Protein AF-A0A7C6B5V9-F1 (afdb_monomer)

Structure (mmCIF, N/CA/C/O 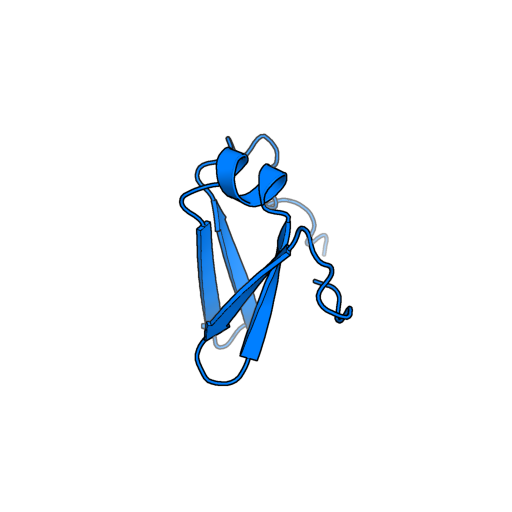backbone):
data_AF-A0A7C6B5V9-F1
#
_entry.id   AF-A0A7C6B5V9-F1
#
loop_
_atom_site.group_PDB
_atom_site.id
_atom_site.type_symbol
_atom_site.label_atom_id
_atom_site.label_alt_id
_atom_site.label_comp_id
_atom_site.label_asym_id
_atom_site.label_entity_id
_atom_site.label_seq_id
_atom_site.pdbx_PDB_ins_code
_atom_site.Cartn_x
_atom_site.Cartn_y
_atom_site.Cartn_z
_atom_site.occupancy
_atom_site.B_iso_or_equiv
_atom_site.auth_seq_id
_atom_site.auth_comp_id
_atom_site.auth_asym_id
_atom_site.auth_atom_id
_atom_site.pdbx_PDB_model_num
ATOM 1 N N . MET A 1 1 ? 6.313 3.960 5.260 1.00 61.28 1 MET A N 1
ATOM 2 C CA . MET A 1 1 ? 5.626 2.656 5.380 1.00 61.28 1 MET A CA 1
ATOM 3 C C . MET A 1 1 ? 6.208 1.956 6.595 1.00 61.28 1 MET A C 1
ATOM 5 O O . MET A 1 1 ? 7.413 2.070 6.785 1.00 61.28 1 MET A O 1
ATOM 9 N N . ALA A 1 2 ? 5.382 1.317 7.421 1.00 67.56 2 ALA A N 1
ATOM 10 C CA . ALA A 1 2 ? 5.818 0.567 8.600 1.00 67.56 2 ALA A CA 1
ATOM 11 C C . ALA A 1 2 ? 5.387 -0.900 8.452 1.00 67.56 2 ALA A C 1
ATOM 13 O O . ALA A 1 2 ? 4.341 -1.167 7.865 1.00 67.56 2 ALA A O 1
ATOM 14 N N . LEU A 1 3 ? 6.215 -1.823 8.942 1.00 71.38 3 LEU A N 1
ATOM 15 C CA . LEU A 1 3 ? 5.875 -3.237 9.095 1.00 71.38 3 LEU A CA 1
ATOM 16 C C . LEU A 1 3 ? 5.290 -3.401 10.501 1.00 71.38 3 LEU A C 1
ATOM 18 O O . LEU A 1 3 ? 6.045 -3.350 11.468 1.00 71.38 3 LEU A O 1
ATOM 22 N N . ASP A 1 4 ? 3.970 -3.526 10.601 1.00 70.75 4 ASP A N 1
ATOM 23 C CA . ASP A 1 4 ? 3.256 -3.783 11.859 1.00 70.75 4 ASP A CA 1
ATOM 24 C C . ASP A 1 4 ? 2.310 -4.982 11.672 1.00 70.75 4 ASP A C 1
ATOM 26 O O . ASP A 1 4 ? 2.055 -5.410 10.542 1.00 70.75 4 ASP A O 1
ATOM 30 N N . GLU A 1 5 ? 1.832 -5.557 12.771 1.00 76.00 5 GLU A N 1
ATOM 31 C CA . GLU A 1 5 ? 0.861 -6.654 12.749 1.00 76.00 5 GLU A CA 1
ATOM 32 C C . GLU A 1 5 ? -0.556 -6.139 12.416 1.00 76.00 5 GLU A C 1
ATOM 34 O O . GLU A 1 5 ? -0.913 -5.029 12.820 1.00 76.00 5 GLU A O 1
ATOM 39 N N . PRO A 1 6 ? -1.389 -6.922 11.695 1.00 71.38 6 PRO A N 1
ATOM 40 C CA . PRO A 1 6 ? -2.781 -6.557 11.426 1.00 71.38 6 PRO A CA 1
ATOM 41 C C . PRO A 1 6 ? -3.575 -6.401 12.725 1.00 71.38 6 PRO A C 1
ATOM 43 O O . PRO A 1 6 ? -3.604 -7.322 13.542 1.00 71.38 6 PRO A O 1
ATOM 46 N N . ARG A 1 7 ? -4.280 -5.278 12.888 1.00 77.44 7 ARG A N 1
ATOM 47 C CA . ARG A 1 7 ? -5.251 -5.084 13.977 1.00 77.44 7 ARG A CA 1
ATOM 48 C C . ARG A 1 7 ? -6.674 -5.348 13.482 1.00 77.44 7 ARG A C 1
ATOM 50 O O . ARG A 1 7 ? -6.947 -5.290 12.287 1.00 77.44 7 ARG A O 1
ATOM 57 N N . ASP A 1 8 ? -7.615 -5.571 14.400 1.00 76.19 8 ASP A N 1
ATOM 58 C CA . ASP A 1 8 ? -9.023 -5.899 14.079 1.00 76.19 8 ASP A CA 1
ATOM 59 C C . ASP A 1 8 ? -9.737 -4.843 13.197 1.00 76.19 8 ASP A C 1
ATOM 61 O O . ASP A 1 8 ? -10.697 -5.130 12.463 1.00 76.19 8 ASP A O 1
ATOM 65 N N . ASN A 1 9 ? -9.253 -3.601 13.244 1.00 80.75 9 ASN A N 1
ATOM 66 C CA . ASN A 1 9 ? -9.800 -2.465 12.501 1.00 80.75 9 ASN A CA 1
ATOM 67 C C . ASN A 1 9 ? -9.089 -2.199 11.166 1.00 80.75 9 ASN A C 1
ATOM 69 O O . ASN A 1 9 ? -9.499 -1.290 10.439 1.00 80.75 9 ASN A O 1
ATOM 73 N N . ASP A 1 10 ? -8.090 -3.006 10.814 1.00 82.38 10 ASP A N 1
ATOM 74 C CA . ASP A 1 10 ? -7.369 -2.885 9.553 1.00 82.38 10 ASP A CA 1
ATOM 75 C C . ASP A 1 10 ? -7.997 -3.783 8.484 1.00 82.38 10 ASP A C 1
ATOM 77 O O . ASP A 1 10 ? -8.456 -4.899 8.740 1.00 82.38 10 ASP A O 1
ATOM 81 N N . GLU A 1 11 ? -8.043 -3.287 7.254 1.00 83.19 11 GLU A N 1
ATOM 82 C CA . GLU A 1 11 ? -8.255 -4.108 6.072 1.00 83.19 11 GLU A CA 1
ATOM 83 C C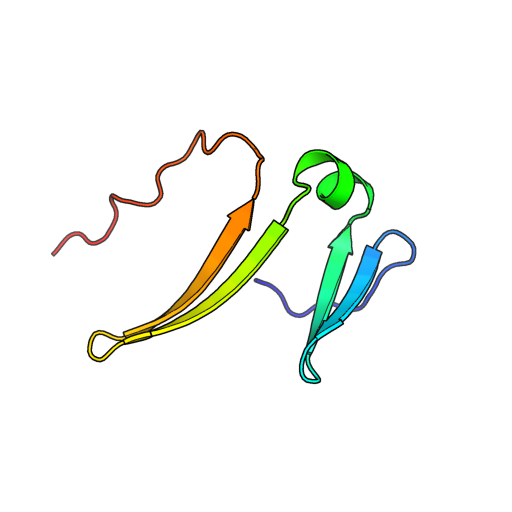 . GLU A 1 11 ? -6.908 -4.642 5.593 1.00 83.19 11 GLU A C 1
ATOM 85 O O . GLU A 1 11 ?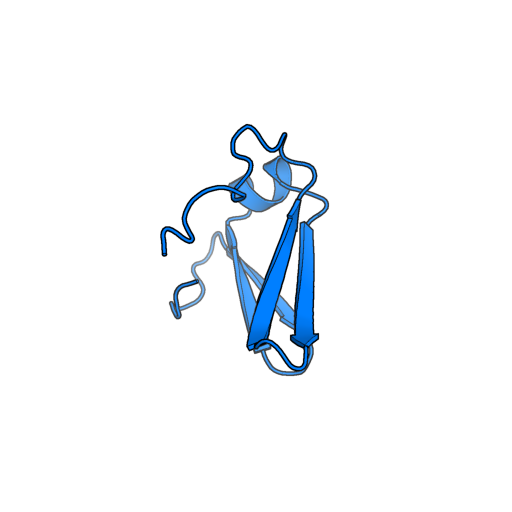 -5.945 -3.892 5.405 1.00 83.19 11 GLU A O 1
ATOM 90 N N . VAL A 1 12 ? -6.855 -5.961 5.402 1.00 83.62 12 VAL A N 1
ATOM 91 C CA . VAL A 1 12 ? -5.676 -6.667 4.909 1.00 83.62 12 VAL A CA 1
ATOM 92 C C . VAL A 1 12 ? -5.867 -6.967 3.430 1.00 83.62 12 VAL A C 1
ATOM 94 O O . VAL A 1 12 ? -6.764 -7.720 3.052 1.00 83.62 12 VAL A O 1
ATOM 97 N N . PHE A 1 13 ? -4.991 -6.422 2.596 1.00 83.38 13 PHE A N 1
ATOM 98 C CA . PHE A 1 13 ? -4.935 -6.706 1.168 1.00 83.38 13 PHE A CA 1
ATOM 99 C C . PHE A 1 13 ? -3.702 -7.551 0.877 1.00 83.38 13 PHE A C 1
ATOM 101 O O . PHE A 1 13 ? -2.578 -7.123 1.129 1.00 83.38 13 PHE A O 1
ATOM 108 N N . ASN A 1 14 ? -3.895 -8.759 0.354 1.00 80.12 14 ASN A N 1
ATOM 109 C CA . ASN A 1 14 ? -2.785 -9.585 -0.103 1.00 80.12 14 ASN A CA 1
ATOM 110 C C . ASN A 1 14 ? -2.543 -9.315 -1.590 1.00 80.12 14 ASN A C 1
ATOM 112 O O . ASN A 1 14 ? -3.306 -9.769 -2.438 1.00 80.12 14 ASN A O 1
ATOM 116 N N . GLU A 1 15 ? -1.484 -8.573 -1.898 1.00 79.12 15 GLU A N 1
ATOM 117 C CA . GLU A 1 15 ? -1.110 -8.224 -3.266 1.00 79.12 15 GLU A CA 1
ATOM 118 C C . GLU A 1 15 ? 0.298 -8.735 -3.554 1.00 79.12 15 GLU A C 1
ATOM 120 O O . GLU A 1 15 ? 1.260 -8.380 -2.873 1.00 79.12 15 GLU A O 1
ATOM 125 N N . LYS A 1 16 ? 0.431 -9.591 -4.574 1.00 74.69 16 LYS A N 1
ATOM 126 C CA . LYS A 1 16 ? 1.720 -10.153 -5.028 1.00 74.69 16 LYS A CA 1
ATOM 127 C C . LYS A 1 16 ? 2.551 -10.801 -3.900 1.00 74.69 16 LYS A C 1
ATOM 129 O O . LYS A 1 16 ? 3.778 -10.779 -3.943 1.00 74.69 16 LYS A O 1
ATOM 134 N N . GLY A 1 17 ? 1.884 -11.381 -2.897 1.00 77.56 17 GLY A N 1
ATOM 135 C CA . GLY A 1 17 ? 2.526 -12.011 -1.737 1.00 77.56 17 GLY A CA 1
ATOM 136 C C . GLY A 1 17 ? 2.936 -11.043 -0.622 1.00 77.56 17 GLY A C 1
ATOM 137 O O . GLY A 1 17 ? 3.556 -11.470 0.348 1.00 77.56 17 GLY A O 1
ATOM 138 N N . VAL A 1 18 ? 2.580 -9.761 -0.735 1.00 78.06 18 VAL A N 1
ATOM 139 C CA . VAL A 1 18 ? 2.772 -8.744 0.302 1.00 78.06 18 VAL A CA 1
ATOM 140 C C . VAL A 1 18 ? 1.423 -8.427 0.939 1.00 78.06 18 VAL A C 1
ATOM 142 O O . VAL A 1 18 ? 0.442 -8.162 0.246 1.00 78.06 18 VAL A O 1
ATOM 145 N N . ASN A 1 19 ? 1.380 -8.451 2.270 1.00 82.25 19 ASN A N 1
ATOM 146 C CA . ASN A 1 19 ? 0.211 -8.023 3.029 1.00 82.25 19 ASN A CA 1
ATOM 147 C C . ASN A 1 19 ? 0.273 -6.510 3.234 1.00 82.25 19 ASN A C 1
ATOM 149 O O . ASN A 1 19 ? 1.171 -6.006 3.907 1.00 82.25 19 ASN A O 1
ATOM 153 N N . PHE A 1 20 ? -0.687 -5.795 2.666 1.00 81.00 20 PHE A N 1
ATOM 154 C CA . PHE A 1 20 ? -0.912 -4.382 2.913 1.00 81.00 20 PHE A CA 1
ATOM 155 C C . PHE A 1 20 ? -1.990 -4.234 3.974 1.00 81.00 20 PHE A C 1
ATOM 157 O O . PHE A 1 20 ? -3.065 -4.814 3.861 1.00 81.00 20 PHE A O 1
ATOM 164 N N . LEU A 1 21 ? -1.683 -3.450 4.997 1.00 83.56 21 LEU A N 1
ATOM 165 C CA . LEU A 1 21 ? -2.575 -3.154 6.106 1.00 83.56 21 LEU A CA 1
ATOM 166 C C . LEU A 1 21 ? -3.000 -1.698 5.983 1.00 83.56 21 LEU A C 1
ATOM 168 O O . LEU A 1 21 ? -2.146 -0.814 5.867 1.00 83.56 21 LEU A O 1
ATOM 172 N N . VAL A 1 22 ? -4.303 -1.446 5.976 1.00 80.62 22 VAL A N 1
ATOM 173 C CA . VAL A 1 22 ? -4.845 -0.086 5.979 1.00 80.62 22 VAL A CA 1
ATOM 174 C C . VAL A 1 22 ? -6.034 -0.002 6.917 1.00 80.62 22 VAL A C 1
ATOM 176 O O . VAL A 1 22 ? -6.960 -0.799 6.840 1.00 80.62 22 VAL A O 1
ATOM 179 N N . GLU A 1 23 ? -6.030 0.991 7.792 1.00 85.00 23 GLU A N 1
ATOM 180 C CA . GLU A 1 23 ? -7.137 1.228 8.711 1.00 85.00 23 GLU A CA 1
ATOM 181 C C . GLU A 1 23 ? -8.431 1.535 7.936 1.00 85.00 23 GLU A C 1
ATOM 183 O O . GLU A 1 23 ? -8.432 2.361 7.018 1.00 85.00 23 GLU A O 1
ATOM 188 N N . LYS A 1 24 ? -9.549 0.894 8.300 1.00 84.38 24 LYS A N 1
ATOM 189 C CA . LYS A 1 24 ? -10.848 1.021 7.601 1.00 84.38 24 LYS A CA 1
ATOM 190 C C . LYS A 1 24 ? -11.323 2.470 7.462 1.00 84.38 24 LYS A C 1
ATOM 192 O O . LYS A 1 24 ? -11.824 2.872 6.408 1.00 84.38 24 LYS A O 1
ATOM 197 N N . GLU A 1 25 ? -11.171 3.264 8.520 1.00 83.19 25 GLU A N 1
ATOM 198 C CA . GLU A 1 25 ? -11.571 4.675 8.526 1.00 83.19 25 GLU A CA 1
ATOM 199 C C . GLU A 1 25 ? -10.714 5.514 7.584 1.00 83.19 25 GLU A C 1
ATOM 201 O O . GLU A 1 25 ? -11.244 6.351 6.848 1.00 83.19 25 GLU A O 1
ATOM 206 N N . LEU A 1 26 ? -9.403 5.258 7.567 1.00 79.44 26 LEU A N 1
ATOM 207 C CA . LEU A 1 26 ? -8.487 5.890 6.632 1.00 79.44 26 LEU A CA 1
ATOM 208 C C . LEU A 1 26 ? -8.850 5.479 5.208 1.00 79.44 26 LEU A C 1
ATOM 210 O O . LEU A 1 26 ? -9.051 6.355 4.373 1.00 79.44 26 LEU A O 1
ATOM 214 N N . PHE A 1 27 ? -9.020 4.177 4.954 1.00 80.62 27 PHE A N 1
ATOM 215 C CA . PHE A 1 27 ? -9.362 3.604 3.652 1.00 80.62 27 PHE A CA 1
ATOM 216 C C . PHE A 1 27 ? -10.607 4.257 3.045 1.00 80.62 27 PHE A C 1
A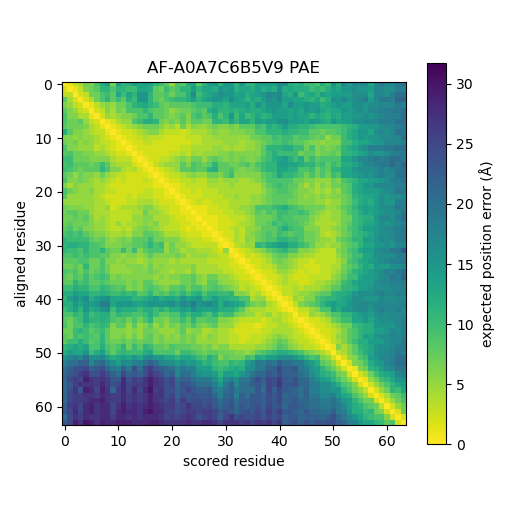TOM 218 O O . PHE A 1 27 ? -10.598 4.618 1.872 1.00 80.62 27 PHE A O 1
ATOM 225 N N . ASN A 1 28 ? -11.661 4.481 3.833 1.00 80.44 28 ASN A N 1
ATOM 226 C CA . ASN A 1 28 ? -12.866 5.171 3.365 1.00 80.44 28 ASN A CA 1
ATOM 227 C C . ASN A 1 28 ? -12.643 6.650 3.011 1.00 80.44 28 ASN A C 1
ATOM 229 O O . ASN A 1 28 ? -13.352 7.166 2.153 1.00 80.44 28 ASN A O 1
ATOM 233 N N . GLN A 1 29 ? -11.664 7.320 3.621 1.00 77.69 29 GLN A N 1
ATOM 234 C CA . GLN A 1 29 ? -11.329 8.719 3.327 1.00 77.69 29 GLN A CA 1
ATOM 235 C C . GLN A 1 29 ? -10.377 8.877 2.136 1.00 77.69 29 GLN A C 1
ATOM 237 O O . GLN A 1 29 ? -10.414 9.896 1.451 1.00 77.69 29 GLN A O 1
ATOM 242 N N . VAL A 1 30 ? -9.491 7.901 1.909 1.00 75.62 30 VAL A N 1
ATOM 243 C CA . VAL A 1 30 ? -8.458 7.958 0.857 1.00 75.62 30 VAL A CA 1
ATOM 244 C C . VAL A 1 30 ? -8.858 7.239 -0.432 1.00 75.62 30 VAL A C 1
ATOM 246 O O . VAL A 1 30 ? -8.152 7.374 -1.433 1.00 75.62 30 VAL A O 1
ATOM 249 N N . LYS A 1 31 ? -9.921 6.424 -0.403 1.00 73.56 31 LYS A N 1
ATOM 250 C CA . LYS A 1 31 ? -10.368 5.630 -1.551 1.00 73.56 31 LYS A CA 1
ATOM 251 C C . LYS A 1 31 ? -10.696 6.536 -2.748 1.00 73.56 31 LYS A C 1
ATOM 253 O O . LYS A 1 31 ? -11.377 7.535 -2.540 1.00 73.56 31 LYS A O 1
ATOM 258 N N . PRO A 1 32 ? -10.302 6.147 -3.977 1.00 75.62 32 PRO A N 1
ATOM 259 C CA . PRO A 1 32 ? -9.444 5.014 -4.344 1.00 75.62 32 PRO A CA 1
ATOM 260 C C . PRO A 1 32 ? -7.948 5.246 -4.043 1.00 75.62 32 PRO A C 1
ATOM 262 O O . PRO A 1 32 ? -7.407 6.316 -4.317 1.00 75.62 32 PRO A O 1
ATOM 265 N N . ILE A 1 33 ? -7.266 4.208 -3.530 1.00 78.25 33 ILE A N 1
ATOM 266 C CA . ILE A 1 33 ? -5.801 4.170 -3.354 1.00 78.25 33 ILE A CA 1
ATOM 267 C C . ILE A 1 33 ? -5.177 3.348 -4.484 1.00 78.25 33 ILE A C 1
ATOM 269 O O . ILE A 1 33 ? -5.623 2.239 -4.763 1.00 78.25 33 ILE A O 1
ATOM 273 N N . PHE A 1 34 ? -4.089 3.850 -5.056 1.00 80.38 34 PHE A N 1
ATOM 274 C CA . PHE A 1 34 ? -3.217 3.141 -5.981 1.00 80.38 34 PHE A CA 1
ATOM 275 C C . PHE A 1 34 ? -1.803 3.090 -5.414 1.00 80.38 34 PHE A C 1
ATOM 277 O O . PHE A 1 34 ? -1.209 4.123 -5.107 1.00 80.38 34 PHE A O 1
ATOM 284 N N . ILE A 1 35 ? -1.257 1.886 -5.286 1.00 79.00 35 ILE A N 1
ATOM 285 C CA . ILE A 1 35 ? 0.130 1.660 -4.884 1.00 79.00 35 ILE A CA 1
ATOM 286 C C . ILE A 1 35 ? 0.828 1.009 -6.070 1.00 79.00 35 ILE A C 1
ATOM 288 O O . ILE A 1 35 ? 0.447 -0.080 -6.491 1.00 79.00 35 ILE A O 1
ATOM 292 N N . ASP A 1 36 ? 1.843 1.678 -6.601 1.00 79.94 36 ASP A N 1
ATOM 293 C CA . ASP A 1 36 ? 2.689 1.166 -7.671 1.00 79.94 36 ASP A CA 1
ATOM 294 C C . ASP A 1 36 ? 4.160 1.215 -7.252 1.00 79.94 36 ASP A C 1
ATOM 296 O O . ASP A 1 36 ? 4.560 2.009 -6.399 1.00 79.94 36 A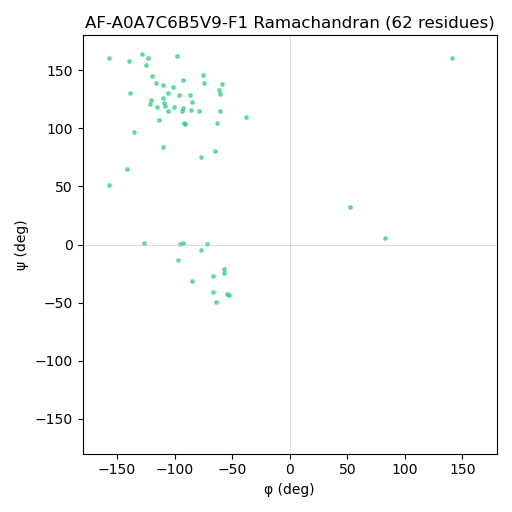SP A O 1
ATOM 300 N N . PHE A 1 37 ? 4.982 0.354 -7.833 1.00 79.06 37 PHE A N 1
ATOM 301 C CA . PHE A 1 37 ? 6.418 0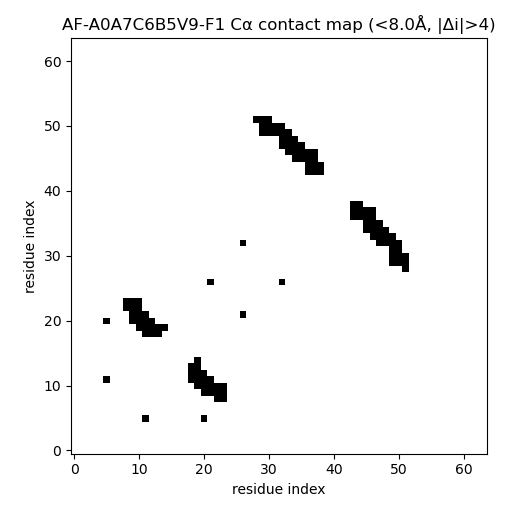.352 -7.601 1.00 79.06 37 PHE A CA 1
ATOM 302 C C . PHE A 1 37 ? 7.122 0.733 -8.893 1.00 79.06 37 PHE A C 1
ATOM 304 O O . PHE A 1 37 ? 7.193 -0.050 -9.840 1.00 79.06 37 PHE A O 1
ATOM 311 N N . VAL A 1 38 ? 7.659 1.948 -8.921 1.00 81.56 38 VAL A N 1
ATOM 312 C CA . VAL A 1 38 ? 8.355 2.471 -10.090 1.00 81.56 38 VAL A CA 1
ATOM 313 C C . VAL A 1 38 ? 9.835 2.169 -9.928 1.00 81.56 38 VAL A C 1
ATOM 315 O O . VAL A 1 38 ? 10.486 2.644 -8.996 1.00 81.56 38 VAL A O 1
ATOM 318 N N . ASN A 1 39 ? 10.372 1.376 -10.849 1.00 78.38 39 ASN A N 1
ATOM 319 C CA . ASN A 1 39 ? 11.802 1.131 -10.962 1.00 78.38 39 ASN A CA 1
ATOM 320 C C . ASN A 1 39 ? 12.333 1.901 -12.174 1.00 78.38 39 ASN A C 1
ATOM 322 O O . ASN A 1 39 ? 11.931 1.638 -13.306 1.00 78.38 39 ASN A O 1
ATOM 326 N N . SER A 1 40 ? 13.199 2.882 -11.926 1.00 79.19 40 SER A N 1
ATOM 327 C CA . SER A 1 40 ? 13.836 3.683 -12.966 1.00 79.19 40 SER A CA 1
ATOM 328 C C . SER A 1 40 ? 15.362 3.601 -12.848 1.00 79.19 40 SER A C 1
ATOM 330 O O . SER A 1 40 ? 15.880 3.323 -11.764 1.00 79.19 40 SER A O 1
ATOM 332 N N . PRO A 1 41 ? 16.113 3.925 -13.916 1.00 77.25 41 PRO A N 1
ATOM 333 C CA . PRO A 1 41 ? 17.575 3.997 -13.864 1.00 77.25 41 PRO A CA 1
ATOM 334 C C . PRO A 1 41 ? 18.113 4.980 -12.811 1.00 77.25 41 PRO A C 1
ATOM 336 O O . PRO A 1 41 ? 19.260 4.859 -12.396 1.00 77.25 41 PRO A O 1
ATOM 339 N N . MET A 1 42 ? 17.297 5.950 -12.380 1.00 77.44 42 MET A N 1
ATOM 340 C CA . MET A 1 42 ? 17.648 6.931 -11.347 1.00 77.44 42 MET A CA 1
ATOM 341 C C . MET A 1 42 ? 17.228 6.511 -9.932 1.00 77.44 42 MET A C 1
ATOM 343 O O . MET A 1 42 ? 17.447 7.259 -8.983 1.00 77.44 42 MET A O 1
ATOM 347 N N . GLY A 1 43 ? 16.636 5.327 -9.773 1.00 76.56 43 GLY A N 1
ATOM 348 C CA . GLY A 1 43 ? 16.217 4.792 -8.485 1.00 76.56 43 GLY A CA 1
ATOM 349 C C . GLY A 1 43 ? 14.886 4.057 -8.559 1.00 76.56 43 GLY A C 1
ATOM 350 O O . GLY A 1 43 ? 14.084 4.235 -9.482 1.00 76.56 43 GLY A O 1
ATOM 35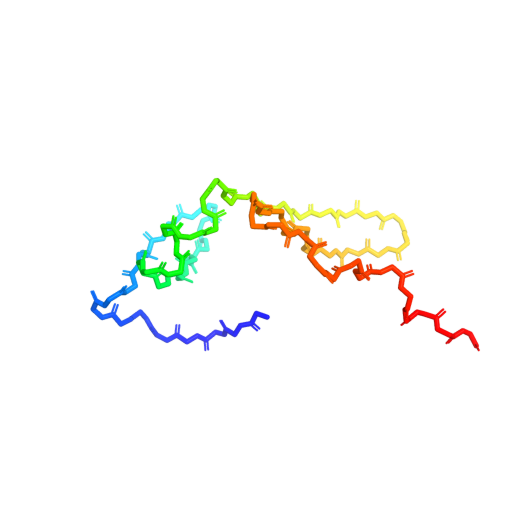1 N N . SER A 1 44 ? 14.656 3.227 -7.549 1.00 82.38 44 SER A N 1
ATOM 352 C CA . SER A 1 44 ? 13.410 2.497 -7.347 1.00 82.38 44 SER A CA 1
ATOM 353 C C . SER A 1 44 ? 12.655 3.044 -6.140 1.00 82.38 44 SER A C 1
ATOM 355 O O . SER A 1 44 ? 13.267 3.272 -5.095 1.00 82.38 44 SER A O 1
ATOM 357 N N . GLY A 1 45 ? 11.338 3.205 -6.252 1.00 80.81 45 GLY A N 1
ATOM 358 C CA . GLY A 1 45 ? 10.508 3.711 -5.163 1.00 80.81 45 GLY A CA 1
ATOM 359 C C . GLY A 1 45 ? 9.041 3.311 -5.280 1.00 80.81 45 GLY A C 1
ATOM 360 O O . GLY A 1 45 ? 8.552 2.948 -6.348 1.00 80.81 45 GLY A O 1
ATOM 361 N N . PHE A 1 46 ? 8.332 3.393 -4.156 1.00 79.69 46 PHE A N 1
ATOM 362 C CA . PHE A 1 46 ? 6.887 3.197 -4.117 1.00 79.69 46 PHE A CA 1
ATOM 363 C C . PHE A 1 46 ? 6.172 4.504 -4.458 1.00 79.69 46 PHE A C 1
ATOM 365 O O . PHE A 1 46 ? 6.355 5.520 -3.787 1.00 79.69 46 PHE A O 1
ATOM 372 N N . MET A 1 47 ? 5.334 4.466 -5.484 1.00 76.44 47 MET A N 1
ATOM 373 C CA . MET A 1 47 ? 4.394 5.518 -5.823 1.00 76.44 47 MET A CA 1
ATOM 374 C C . MET A 1 47 ? 3.051 5.199 -5.171 1.00 76.44 47 MET A C 1
ATOM 376 O O . MET A 1 47 ? 2.397 4.225 -5.524 1.00 76.44 47 MET A O 1
ATOM 380 N N . VAL A 1 48 ? 2.621 6.035 -4.231 1.00 76.81 48 VAL A N 1
ATOM 381 C CA . VAL A 1 48 ? 1.289 5.931 -3.626 1.00 76.81 48 VAL A CA 1
ATOM 382 C C . VAL A 1 48 ? 0.454 7.108 -4.116 1.00 76.81 48 VAL A C 1
ATOM 384 O O . VAL A 1 48 ? 0.835 8.267 -3.941 1.00 76.81 48 VAL A O 1
ATOM 387 N N . GLN A 1 49 ? -0.672 6.824 -4.759 1.00 73.00 49 GLN A N 1
ATOM 388 C CA . GLN A 1 49 ? -1.670 7.809 -5.152 1.00 73.00 49 GLN A CA 1
ATOM 389 C C . GLN A 1 49 ? -2.969 7.527 -4.401 1.00 73.00 49 GLN A C 1
ATOM 391 O O . GLN A 1 49 ? -3.368 6.380 -4.251 1.00 73.00 49 GLN A O 1
ATOM 396 N N . SER A 1 50 ? -3.636 8.568 -3.934 1.00 76.31 50 SER A N 1
ATOM 397 C CA . SER A 1 50 ? -4.977 8.484 -3.366 1.00 76.31 50 SER A CA 1
ATOM 398 C C . SER A 1 50 ? -5.786 9.684 -3.838 1.00 76.31 50 SER A C 1
ATOM 400 O O . SER A 1 50 ? -5.215 10.707 -4.228 1.00 76.31 50 SER A O 1
ATOM 402 N N . GLU A 1 51 ? -7.110 9.560 -3.818 1.00 70.50 51 GLU A N 1
ATOM 403 C CA . GLU A 1 51 ? -8.026 10.652 -4.182 1.00 70.50 51 GLU A CA 1
ATOM 404 C C . GLU A 1 51 ? -8.154 11.702 -3.064 1.00 70.50 51 GLU A C 1
ATOM 406 O O . GLU A 1 51 ? -8.737 12.774 -3.240 1.00 70.50 51 GLU A O 1
ATOM 411 N N . LEU A 1 52 ? -7.514 11.443 -1.919 1.00 65.44 52 LEU A N 1
ATOM 412 C CA . LEU A 1 52 ? -7.362 12.413 -0.849 1.00 65.44 52 LEU A CA 1
ATOM 413 C C . LEU A 1 52 ? -6.589 13.619 -1.396 1.00 65.44 52 LEU A C 1
ATOM 415 O O . LEU A 1 52 ? -5.431 13.497 -1.796 1.00 65.44 52 LEU A O 1
ATOM 419 N N . SER A 1 53 ? -7.268 14.774 -1.452 1.00 51.62 53 SER A N 1
ATOM 420 C CA . SER A 1 53 ? -6.729 16.050 -1.933 1.00 51.62 53 SER A CA 1
ATOM 421 C C . SER A 1 53 ? -5.276 16.195 -1.487 1.00 51.62 53 SER A C 1
ATOM 423 O O . SER A 1 53 ? -5.002 16.347 -0.294 1.00 51.62 53 SER A O 1
ATOM 425 N N . ARG A 1 54 ? -4.336 16.104 -2.441 1.00 53.97 54 ARG A N 1
ATOM 426 C CA . ARG A 1 54 ? -2.906 16.306 -2.191 1.00 53.97 54 ARG A CA 1
ATOM 427 C C . ARG A 1 54 ? -2.691 17.759 -1.763 1.00 53.97 54 ARG A C 1
ATOM 429 O O . ARG A 1 54 ? -2.261 18.590 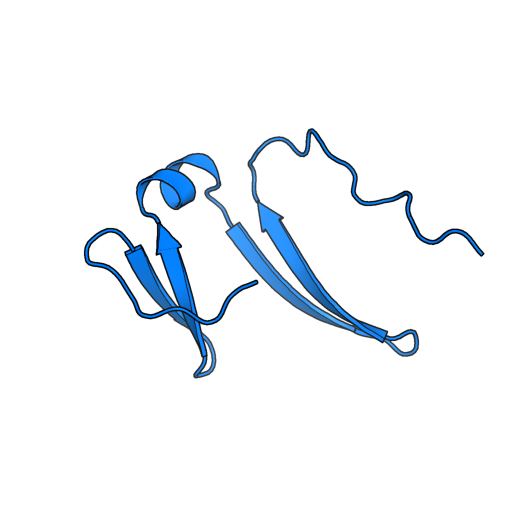-2.552 1.00 53.97 54 ARG A O 1
ATOM 436 N N . LYS A 1 55 ? -2.949 18.074 -0.494 1.00 46.75 55 LYS A N 1
ATOM 437 C CA . LYS A 1 55 ? -2.524 19.329 0.141 1.00 46.75 55 LYS A CA 1
ATOM 438 C C . LYS A 1 55 ? -1.013 19.378 0.393 1.00 46.75 55 LYS A C 1
ATOM 440 O O . LYS A 1 55 ? -0.518 20.376 0.900 1.00 46.75 55 LYS A O 1
ATOM 445 N N . GLY A 1 56 ? -0.273 18.338 0.013 1.00 46.91 56 GLY A N 1
ATOM 446 C CA . GLY A 1 56 ? 1.181 18.300 0.069 1.00 46.91 56 GLY A CA 1
ATOM 447 C C . GLY A 1 56 ? 1.742 17.719 -1.218 1.00 46.91 56 GLY A C 1
ATOM 448 O O . GLY A 1 56 ? 1.820 16.503 -1.375 1.00 46.91 56 GLY A O 1
ATOM 449 N N . GLY A 1 57 ? 2.142 18.590 -2.144 1.00 44.16 57 GLY A N 1
ATOM 450 C CA . GLY A 1 57 ? 3.077 18.212 -3.192 1.00 44.16 57 GLY A CA 1
ATOM 451 C C . GLY A 1 57 ? 4.404 17.837 -2.539 1.00 44.16 57 GLY A C 1
ATOM 452 O O . GLY A 1 57 ? 5.153 18.709 -2.111 1.00 44.16 57 GLY A O 1
ATOM 453 N N . CYS A 1 58 ? 4.708 16.545 -2.453 1.00 50.66 58 CYS A N 1
ATOM 454 C CA . CYS A 1 58 ? 6.066 16.092 -2.178 1.00 50.66 58 CYS A CA 1
ATOM 455 C C . CYS A 1 58 ? 6.873 16.229 -3.480 1.00 50.66 58 CYS A C 1
ATOM 457 O O . CYS A 1 58 ? 7.053 15.271 -4.223 1.00 50.66 58 CYS A O 1
ATOM 459 N N . GLY A 1 59 ? 7.234 17.471 -3.808 1.00 47.56 59 GLY A N 1
ATOM 460 C CA . GLY A 1 59 ? 8.039 17.836 -4.977 1.00 47.56 59 GLY A CA 1
ATOM 461 C C . GLY A 1 59 ? 9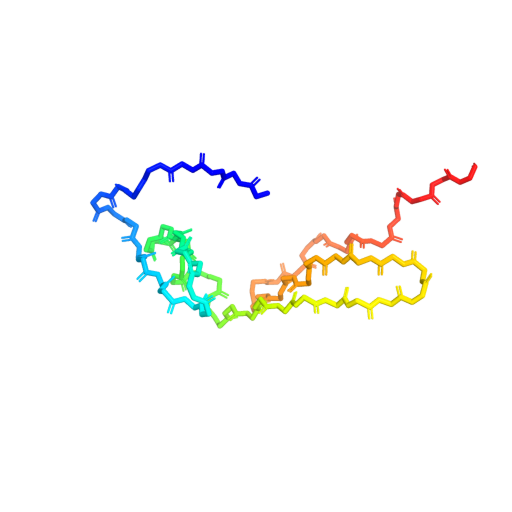.266 18.689 -4.644 1.00 47.56 59 GLY A C 1
ATOM 462 O O . GLY A 1 59 ? 9.999 19.052 -5.555 1.00 47.56 59 GLY A O 1
ATOM 463 N N . SER A 1 60 ? 9.517 19.000 -3.367 1.00 48.53 60 SER A N 1
ATOM 464 C CA . SER A 1 60 ? 10.558 19.965 -2.983 1.00 48.53 60 SER A CA 1
ATOM 465 C C . SER A 1 60 ? 11.313 19.555 -1.718 1.00 48.53 60 SER A C 1
ATOM 467 O O . SER A 1 60 ? 11.233 20.237 -0.703 1.00 48.53 60 SER A O 1
ATOM 469 N N . SER A 1 61 ? 12.058 18.449 -1.755 1.00 49.12 61 SER A N 1
ATOM 470 C CA . SER A 1 61 ? 13.170 18.242 -0.809 1.00 49.12 61 SER A CA 1
ATOM 471 C C . SER A 1 61 ? 14.213 17.253 -1.345 1.00 49.12 61 SER A C 1
ATOM 473 O O . SER A 1 61 ? 14.580 16.294 -0.675 1.00 49.12 61 SER A O 1
ATOM 475 N N . CYS A 1 62 ? 14.691 17.482 -2.568 1.00 43.62 62 CYS A N 1
ATOM 476 C CA . CYS A 1 62 ? 16.049 17.101 -2.954 1.00 43.62 62 CYS A CA 1
ATOM 477 C C . CYS A 1 62 ? 16.823 18.409 -3.111 1.00 43.62 62 CYS A C 1
ATOM 479 O O . CYS A 1 62 ? 16.883 18.983 -4.195 1.00 43.62 62 CYS A O 1
ATOM 481 N N . SER A 1 63 ? 17.321 18.924 -1.990 1.00 41.53 63 SER A N 1
ATOM 482 C CA . SER A 1 63 ? 18.328 19.979 -1.990 1.00 41.53 63 SER A CA 1
ATOM 483 C C . SER A 1 63 ? 19.671 19.310 -2.274 1.00 41.53 63 SER A C 1
ATOM 485 O O . SER A 1 63 ? 20.102 18.464 -1.487 1.00 41.53 63 SER A O 1
ATOM 487 N N . CYS A 1 64 ? 20.267 19.636 -3.420 1.00 36.06 64 CYS A N 1
ATOM 488 C CA . CYS A 1 64 ? 21.699 19.471 -3.661 1.00 36.06 64 CYS A CA 1
ATOM 489 C C . CYS A 1 64 ? 22.513 20.383 -2.734 1.00 36.06 64 CYS A C 1
ATOM 491 O O . CYS A 1 64 ? 21.962 21.427 -2.309 1.00 36.06 64 CYS A O 1
#

Secondary structure (DSSP, 8-state):
----PPPTTEEEEEETTEEEEEEHHHHHHHPSEEEEEEEETTEEEEEEEESS------------

Foldseek 3Di:
DDDDDADPQWDWDQDPNDTDTDGPVVCVQFPPWDWDWDQDPVGIDIDIHTPNPCPDDPPDPPDD

Sequence (64 aa):
MALDEPRDNDEVFNEKGVNFLVEKELFNQVKPIFIDFVNSPMGSGFMVQSELSRKGGCGSSCSC

Nearest PDB structures (foldseek):
  1x0g-assembly1_B  TM=6.520E-01  e=2.114E-03  Thermosynechococcus vestitus BP-1
  1x0g-assembly1_D  TM=6.312E-01  e=1.866E-03  Thermosynechococcus vestitus BP-1
  1x0g-assembly1_A  TM=6.984E-01  e=8.365E-03  Thermosynechococcus vestitus BP-1
  1x0g-assembly1_C  TM=7.148E-01  e=3.992E-02  Thermosynechococcus vestitus BP-1
  2d2a-assembly2_B-2  TM=7.605E-01  e=2.951E-01  Escherichia coli

Radius of gyration: 14.13 Å; Cα contacts (8 Å, |Δi|>4): 59; chains: 1; bounding box: 35×32×28 Å

pLDDT: mean 71.98, std 13.04, range [36.06, 85.0]

Solvent-accessible surface area (backbone atoms only — not comparable to full-atom values): 4399 Å² total; per-residue (Å²): 140,81,94,75,82,87,52,96,63,39,45,78,43,78,52,98,90,42,81,43,74,42,47,50,73,58,47,71,63,28,53,67,70,46,80,46,75,50,76,48,100,92,48,70,48,79,46,76,48,51,65,43,78,74,87,65,78,92,80,82,82,83,79,130

Mean predicted aligned error: 10.49 Å